Protein AF-A0ABD5YB17-F1 (afdb_monomer_lite)

Radius of gyration: 18.49 Å; chains: 1; bounding box: 53×41×37 Å

Structure (mmCIF, N/CA/C/O backbone):
data_AF-A0ABD5YB17-F1
#
_entry.id   AF-A0ABD5YB17-F1
#
loop_
_atom_site.group_PDB
_atom_site.id
_atom_site.type_symbol
_atom_site.label_atom_id
_atom_site.label_alt_id
_atom_site.label_comp_id
_atom_site.label_asym_id
_atom_site.label_entity_id
_atom_site.label_seq_id
_atom_site.pdbx_PDB_ins_code
_atom_site.Cartn_x
_atom_site.Cartn_y
_atom_site.Cartn_z
_atom_site.occupancy
_atom_site.B_iso_or_equiv
_atom_site.auth_seq_id
_atom_site.auth_comp_id
_atom_site.auth_asym_id
_atom_site.auth_atom_id
_atom_site.pdbx_PDB_model_num
ATOM 1 N N . MET A 1 1 ? 34.053 15.211 1.939 1.00 46.56 1 MET A N 1
ATOM 2 C CA . MET A 1 1 ? 32.782 15.012 1.221 1.00 46.56 1 MET A CA 1
ATOM 3 C C . MET A 1 1 ? 33.093 15.089 -0.254 1.00 46.56 1 MET A C 1
ATOM 5 O O . MET A 1 1 ? 33.437 16.157 -0.736 1.00 46.56 1 MET A O 1
ATOM 9 N N . GLY A 1 2 ? 33.111 13.939 -0.910 1.00 39.00 2 GLY A N 1
ATOM 10 C CA . GLY A 1 2 ? 33.221 13.814 -2.353 1.00 39.00 2 GLY A CA 1
ATOM 11 C C . GLY A 1 2 ? 32.333 12.639 -2.699 1.00 39.00 2 GLY A C 1
ATOM 12 O O . GLY A 1 2 ? 32.684 11.509 -2.370 1.00 39.00 2 GLY A O 1
ATOM 13 N N . GLU A 1 3 ? 31.140 12.939 -3.200 1.00 46.06 3 GLU A N 1
ATOM 14 C CA . GLU A 1 3 ? 30.262 11.950 -3.807 1.00 46.06 3 GLU A CA 1
ATOM 15 C C . GLU A 1 3 ? 31.038 11.303 -4.950 1.00 46.06 3 GLU A C 1
ATOM 17 O O . GLU A 1 3 ? 31.584 11.994 -5.810 1.00 46.06 3 GLU A O 1
ATOM 22 N N . ALA A 1 4 ? 31.147 9.981 -4.911 1.00 46.59 4 ALA A N 1
ATOM 23 C CA . ALA A 1 4 ? 31.464 9.218 -6.096 1.00 46.59 4 ALA A CA 1
ATOM 24 C C . ALA A 1 4 ? 30.143 9.073 -6.863 1.00 46.59 4 ALA A C 1
ATOM 26 O O . ALA A 1 4 ? 29.262 8.362 -6.376 1.00 46.59 4 ALA A O 1
ATOM 27 N N . PRO A 1 5 ? 29.951 9.736 -8.017 1.00 58.41 5 PRO A N 1
ATOM 28 C CA . PRO A 1 5 ? 29.021 9.190 -8.986 1.00 58.41 5 PRO A CA 1
ATOM 29 C C . PRO A 1 5 ? 29.642 7.887 -9.526 1.00 58.41 5 PRO A C 1
ATOM 31 O O . PRO A 1 5 ? 30.831 7.641 -9.332 1.00 58.41 5 PRO A O 1
ATOM 34 N N . GLU A 1 6 ? 28.864 7.079 -10.238 1.00 46.50 6 GLU A N 1
ATOM 35 C CA . GLU A 1 6 ? 29.320 5.902 -11.009 1.00 46.50 6 GLU A CA 1
ATOM 36 C C . GLU A 1 6 ? 29.157 4.516 -10.358 1.00 46.50 6 GLU A C 1
ATOM 38 O O . GLU A 1 6 ? 29.934 3.593 -10.595 1.00 46.50 6 GLU A O 1
ATOM 43 N N . LEU A 1 7 ? 28.041 4.300 -9.663 1.00 52.50 7 LEU A N 1
ATOM 44 C CA . LEU A 1 7 ? 27.208 3.153 -10.035 1.00 52.50 7 LEU A CA 1
ATOM 45 C C . LEU A 1 7 ? 26.122 3.733 -10.939 1.00 52.50 7 LEU A C 1
ATOM 47 O O . LEU A 1 7 ? 25.378 4.599 -10.491 1.00 52.50 7 LEU A O 1
ATOM 51 N N . GLY A 1 8 ? 26.115 3.364 -12.224 1.00 53.66 8 GLY A N 1
ATOM 52 C CA . GLY A 1 8 ? 25.124 3.877 -13.176 1.00 53.66 8 GLY A CA 1
ATOM 53 C C . GLY A 1 8 ? 23.719 3.707 -12.609 1.00 53.66 8 GLY A C 1
ATOM 54 O O . GLY A 1 8 ? 23.417 2.660 -12.030 1.00 53.66 8 GLY A O 1
ATOM 55 N N . GLU A 1 9 ? 22.887 4.743 -12.708 1.00 62.62 9 GLU A N 1
ATOM 56 C CA . GLU A 1 9 ? 21.536 4.642 -12.179 1.00 62.62 9 GLU A CA 1
ATOM 57 C C . GLU A 1 9 ? 20.791 3.530 -12.920 1.00 62.62 9 GLU A C 1
ATOM 59 O O . GLU A 1 9 ? 20.931 3.367 -14.131 1.00 62.62 9 GLU A O 1
ATOM 64 N N . ILE A 1 10 ? 19.988 2.741 -12.198 1.00 67.44 10 ILE A N 1
ATOM 65 C CA . ILE A 1 10 ? 19.242 1.625 -12.807 1.00 67.44 10 ILE A CA 1
ATOM 66 C C . ILE A 1 10 ? 18.270 2.080 -13.900 1.00 67.44 10 ILE A C 1
ATOM 68 O O . ILE A 1 10 ? 17.765 1.252 -14.648 1.00 67.44 10 ILE A O 1
ATOM 72 N N . ASP A 1 11 ? 17.983 3.379 -13.983 1.00 66.06 11 ASP A N 1
ATOM 73 C CA . ASP A 1 11 ? 17.158 3.955 -15.029 1.00 66.06 11 ASP A CA 1
ATOM 74 C C . ASP A 1 11 ? 17.960 4.542 -16.203 1.00 66.06 11 ASP A C 1
ATOM 76 O O . ASP A 1 11 ? 17.365 4.904 -17.217 1.00 66.06 11 ASP A O 1
ATOM 80 N N . ASP A 1 12 ? 19.289 4.553 -16.148 1.00 74.19 12 ASP A N 1
ATOM 81 C CA . ASP A 1 12 ? 20.131 4.876 -17.297 1.00 74.19 12 ASP A CA 1
ATOM 82 C C . ASP A 1 12 ? 20.405 3.634 -18.168 1.00 74.19 12 ASP A C 1
ATOM 84 O O . ASP A 1 12 ? 20.609 2.521 -17.661 1.00 74.19 12 ASP A O 1
ATOM 88 N N . PRO A 1 13 ? 20.462 3.778 -19.505 1.00 70.50 13 PRO A N 1
ATOM 89 C CA . PRO A 1 13 ? 20.998 2.733 -20.368 1.00 70.50 13 PRO A CA 1
ATOM 90 C C . PRO A 1 13 ? 22.460 2.409 -20.003 1.00 70.50 13 PRO A C 1
ATOM 92 O O . PRO A 1 13 ? 23.247 3.326 -19.766 1.00 70.50 13 PRO A O 1
ATOM 95 N N . PRO A 1 14 ? 22.878 1.127 -20.003 1.00 71.88 14 PRO A N 1
ATOM 96 C CA . PRO A 1 14 ? 22.147 -0.063 -20.453 1.00 71.88 14 PRO A CA 1
ATOM 97 C C . PRO A 1 14 ? 21.390 -0.811 -19.334 1.00 71.88 14 PRO A C 1
ATOM 99 O O . PRO A 1 14 ? 20.947 -1.939 -19.555 1.00 71.88 14 PRO A O 1
ATOM 102 N N . TYR A 1 15 ? 21.307 -0.252 -18.124 1.00 73.50 15 TYR A N 1
ATOM 103 C CA . TYR A 1 15 ? 20.743 -0.938 -16.956 1.00 73.50 15 TYR A CA 1
ATOM 104 C C . TYR A 1 15 ? 19.217 -0.936 -16.958 1.00 73.50 15 TYR A C 1
ATOM 106 O O . TYR A 1 15 ? 18.618 -1.932 -16.551 1.00 73.50 15 TYR A O 1
ATOM 114 N N . PHE A 1 16 ? 18.600 0.121 -17.491 1.00 80.69 16 PHE A N 1
ATOM 115 C CA . PHE A 1 16 ? 17.144 0.252 -17.570 1.00 80.69 16 PHE A CA 1
ATOM 116 C C . PHE A 1 16 ? 16.463 -0.955 -18.223 1.00 80.69 16 PHE A C 1
ATOM 118 O O . PHE A 1 16 ? 15.555 -1.548 -17.646 1.00 80.69 16 PHE A O 1
ATOM 125 N N . ASP A 1 17 ? 16.972 -1.405 -19.372 1.00 79.19 17 ASP A N 1
ATOM 126 C CA . ASP A 1 17 ? 16.378 -2.513 -20.130 1.00 79.19 17 ASP A CA 1
ATOM 127 C C . ASP A 1 17 ? 16.478 -3.875 -19.424 1.00 79.19 17 ASP A C 1
ATOM 129 O O . ASP A 1 17 ? 15.827 -4.841 -19.834 1.00 79.19 17 ASP A O 1
ATOM 133 N N . LYS A 1 18 ? 17.286 -3.966 -18.364 1.00 81.69 18 LYS A N 1
ATOM 134 C CA . LYS A 1 18 ? 17.533 -5.186 -17.581 1.00 81.69 18 LYS A CA 1
ATOM 135 C C . LYS A 1 18 ? 17.008 -5.094 -16.151 1.00 81.69 18 LYS A C 1
ATOM 137 O O . LYS A 1 18 ? 17.225 -6.021 -15.378 1.00 81.69 18 LYS A O 1
ATOM 142 N N . SER A 1 19 ? 16.375 -3.980 -15.802 1.00 83.75 19 SER A N 1
ATOM 143 C CA . SER A 1 19 ? 15.920 -3.712 -14.446 1.00 83.75 19 SER A CA 1
ATOM 144 C C . SER A 1 19 ? 14.399 -3.777 -14.370 1.00 83.75 19 SER A C 1
ATOM 146 O O . SER A 1 19 ? 13.692 -3.424 -15.319 1.00 83.75 19 SER A O 1
ATOM 148 N N . TYR A 1 20 ? 13.933 -4.205 -13.205 1.00 85.81 20 TYR A N 1
ATOM 149 C CA . TYR A 1 20 ? 12.545 -4.180 -12.766 1.00 85.81 20 TYR A CA 1
ATOM 150 C C . TYR A 1 20 ? 12.517 -3.546 -11.375 1.00 85.81 20 TYR A C 1
ATOM 152 O O . TYR A 1 20 ? 13.487 -3.679 -10.622 1.00 85.81 20 TYR A O 1
ATOM 160 N N . VAL A 1 21 ? 11.445 -2.830 -11.044 1.00 88.81 21 VAL A N 1
ATOM 161 C CA . VAL A 1 21 ? 11.266 -2.214 -9.721 1.00 88.81 21 VAL A CA 1
ATOM 162 C C . VAL A 1 21 ? 10.019 -2.767 -9.049 1.00 88.81 21 VAL A C 1
ATOM 164 O O . VAL A 1 21 ? 9.005 -2.972 -9.711 1.00 88.81 21 VAL A O 1
ATOM 167 N N . PHE A 1 22 ? 10.104 -2.964 -7.734 1.00 89.81 22 PHE A N 1
ATOM 168 C CA . PHE A 1 22 ? 9.027 -3.509 -6.905 1.00 89.81 22 PHE A CA 1
ATOM 169 C C . PHE A 1 22 ? 8.749 -2.570 -5.729 1.00 89.81 22 PHE A C 1
ATOM 171 O O . PHE A 1 22 ? 9.188 -2.832 -4.604 1.00 89.81 22 PHE A O 1
ATOM 178 N N . PRO A 1 23 ? 8.147 -1.401 -5.985 1.00 89.12 23 PRO A N 1
ATOM 179 C CA . PRO A 1 23 ? 7.860 -0.450 -4.924 1.00 89.12 23 PRO A CA 1
ATOM 180 C C . PRO A 1 23 ? 6.722 -0.964 -4.029 1.00 89.12 23 PRO A C 1
ATOM 182 O O . PRO A 1 23 ? 5.651 -1.309 -4.520 1.00 89.12 23 PRO A O 1
ATOM 185 N N . ARG A 1 24 ? 6.956 -1.013 -2.715 1.00 89.25 24 ARG A N 1
ATOM 186 C CA . ARG A 1 24 ? 5.922 -1.348 -1.728 1.00 89.25 24 ARG A CA 1
ATOM 187 C C . ARG A 1 24 ? 4.919 -0.199 -1.644 1.00 89.25 24 ARG A C 1
ATOM 189 O O . ARG A 1 24 ? 5.352 0.944 -1.634 1.00 89.25 24 ARG A O 1
ATOM 196 N N . ASP A 1 25 ? 3.623 -0.470 -1.550 1.00 85.88 25 ASP A N 1
ATOM 197 C CA . ASP A 1 25 ? 2.581 0.553 -1.328 1.00 85.88 25 ASP A CA 1
ATOM 198 C C . ASP A 1 25 ? 2.537 1.673 -2.396 1.00 85.88 25 ASP A C 1
ATOM 200 O O . ASP A 1 25 ? 2.135 2.800 -2.114 1.00 85.88 25 ASP A O 1
ATOM 204 N N . TYR A 1 26 ? 2.992 1.408 -3.627 1.00 84.06 26 TYR A N 1
ATOM 205 C CA . TYR A 1 26 ? 2.951 2.397 -4.707 1.00 84.06 26 TYR A CA 1
ATOM 206 C C . TYR A 1 26 ? 1.698 2.250 -5.573 1.00 84.06 26 TYR A C 1
ATOM 208 O O . TYR A 1 26 ? 1.577 1.304 -6.347 1.00 84.06 26 TYR A O 1
ATOM 216 N N . ALA A 1 27 ? 0.820 3.248 -5.499 1.00 72.62 27 ALA A N 1
ATOM 217 C CA . ALA A 1 27 ? -0.309 3.429 -6.403 1.00 72.62 27 ALA A CA 1
ATOM 218 C C . ALA A 1 27 ? 0.169 4.021 -7.725 1.00 72.62 27 ALA A C 1
ATOM 220 O O . ALA A 1 27 ? 0.938 4.990 -7.762 1.00 72.62 27 ALA A O 1
ATOM 221 N N . TRP A 1 28 ? -0.336 3.459 -8.814 1.00 67.25 28 TRP A N 1
ATOM 222 C CA . TRP A 1 28 ? -0.060 3.904 -10.168 1.00 67.25 28 TRP A CA 1
ATOM 223 C C . TRP A 1 28 ? -0.455 5.377 -10.324 1.00 67.25 28 TRP A C 1
ATOM 225 O O . TRP A 1 28 ? -1.597 5.764 -10.099 1.00 67.25 28 TRP A O 1
ATOM 235 N N . VAL A 1 29 ? 0.490 6.232 -10.731 1.00 56.31 29 VAL A N 1
ATOM 236 C CA . VAL A 1 29 ? 0.260 7.693 -10.823 1.00 56.31 29 VAL A CA 1
ATOM 237 C C . VAL A 1 29 ? -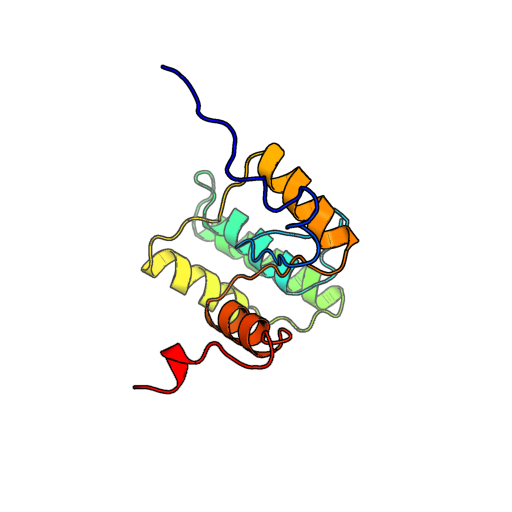0.761 8.044 -11.916 1.00 56.31 29 VAL A C 1
ATOM 239 O O . VAL A 1 29 ? -1.245 9.173 -11.982 1.00 56.31 29 VAL A O 1
ATOM 242 N N . THR A 1 30 ? -1.064 7.100 -12.807 1.00 50.50 30 THR A N 1
ATOM 243 C CA . THR A 1 30 ? -2.037 7.268 -13.889 1.00 50.50 30 THR A CA 1
ATOM 244 C C . THR A 1 30 ? -3.465 6.877 -13.515 1.00 50.50 30 THR A C 1
ATOM 246 O O . THR A 1 30 ? -4.374 7.173 -14.291 1.00 50.50 30 THR 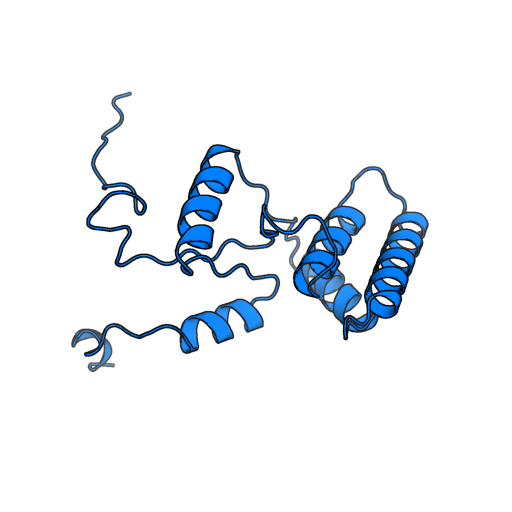A O 1
ATOM 249 N N . ASP A 1 31 ? -3.673 6.284 -12.342 1.00 50.91 31 ASP A N 1
ATOM 250 C CA . ASP A 1 31 ? -4.955 5.726 -11.938 1.00 50.91 31 ASP A CA 1
ATOM 251 C C . ASP A 1 31 ? -5.592 6.610 -10.856 1.00 50.91 31 ASP A C 1
ATOM 253 O O . ASP A 1 31 ? -5.307 6.527 -9.664 1.00 50.91 31 ASP A O 1
ATOM 257 N N . GLU A 1 32 ? -6.396 7.577 -11.298 1.00 50.97 32 GLU A N 1
ATOM 258 C CA . GLU A 1 32 ? -7.074 8.533 -10.409 1.00 50.97 32 GLU A CA 1
ATOM 259 C C . GLU A 1 32 ? -8.332 7.932 -9.747 1.00 50.97 32 GLU A C 1
ATOM 261 O O . GLU A 1 32 ? -9.019 8.617 -8.986 1.00 50.97 32 GLU A O 1
ATOM 266 N N . ASN A 1 33 ? -8.646 6.664 -10.023 1.00 52.94 33 ASN A N 1
ATOM 267 C CA . ASN A 1 33 ? -9.814 5.968 -9.505 1.00 52.94 33 ASN A CA 1
ATOM 268 C C . ASN A 1 33 ? -9.399 4.736 -8.694 1.0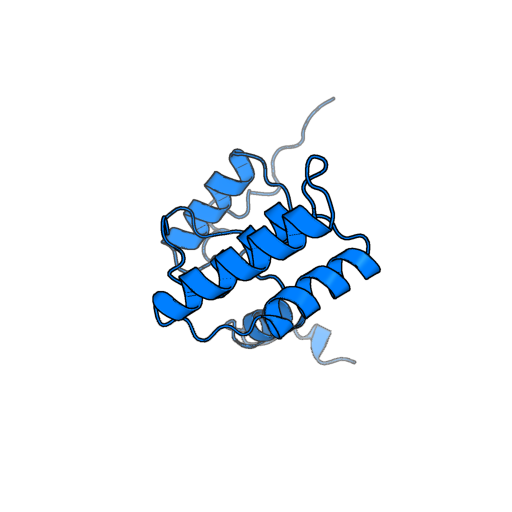0 52.94 33 ASN A C 1
ATOM 270 O O . ASN A 1 33 ? -8.337 4.146 -8.876 1.00 52.94 33 ASN A O 1
ATOM 274 N N . LEU A 1 34 ? -10.307 4.291 -7.828 1.00 61.78 34 LEU A N 1
ATOM 275 C CA . LEU A 1 34 ? -10.271 2.957 -7.234 1.00 61.78 34 LEU A CA 1
ATOM 276 C C . LEU A 1 34 ? -10.594 1.913 -8.322 1.00 61.78 34 LEU A C 1
ATOM 278 O O . LEU A 1 34 ? -11.618 1.246 -8.245 1.00 61.78 34 LEU A O 1
ATOM 282 N N . ASP A 1 35 ? -9.775 1.821 -9.371 1.00 69.56 35 ASP A N 1
ATOM 283 C CA . ASP A 1 35 ? -9.951 0.866 -10.476 1.00 69.56 35 ASP A CA 1
ATOM 284 C C . ASP A 1 35 ? -9.237 -0.475 -10.191 1.00 69.56 35 ASP A C 1
ATOM 286 O O . ASP A 1 35 ? -9.303 -1.405 -10.996 1.00 69.56 35 ASP A O 1
ATOM 290 N N . SER A 1 36 ? -8.579 -0.620 -9.029 1.00 79.50 36 SER A N 1
ATOM 291 C CA . SER A 1 36 ? -7.957 -1.876 -8.594 1.00 79.50 36 SER A CA 1
ATOM 292 C C . SER A 1 36 ? -8.040 -2.096 -7.080 1.00 79.50 36 SER A C 1
ATOM 294 O O . SER A 1 36 ? -8.043 -1.145 -6.294 1.00 79.50 36 SER A O 1
ATOM 296 N N . THR A 1 37 ? -8.044 -3.367 -6.668 1.00 84.06 37 THR A N 1
ATOM 297 C CA . THR A 1 37 ? -7.947 -3.806 -5.264 1.00 84.06 37 THR A CA 1
ATOM 298 C C . THR A 1 37 ? -6.735 -3.185 -4.561 1.00 84.06 37 THR A C 1
ATOM 300 O O . THR A 1 37 ? -6.840 -2.718 -3.431 1.00 84.06 37 THR A O 1
ATOM 303 N N . GLN A 1 38 ? -5.603 -3.064 -5.261 1.00 80.00 38 GLN A N 1
ATOM 304 C CA . GLN A 1 38 ? -4.373 -2.486 -4.716 1.00 80.00 38 GLN A CA 1
ATOM 305 C C . GLN A 1 38 ? -4.536 -1.014 -4.299 1.00 80.00 38 GLN A C 1
ATOM 307 O O . GLN A 1 38 ? -4.035 -0.615 -3.247 1.00 80.00 38 GLN A O 1
ATOM 312 N N . HIS A 1 39 ? -5.279 -0.210 -5.070 1.00 82.25 39 HIS A N 1
ATOM 313 C CA . HIS A 1 39 ? -5.570 1.181 -4.696 1.00 82.25 39 HIS A CA 1
ATOM 314 C C . HIS A 1 39 ? -6.421 1.273 -3.430 1.00 82.25 39 HIS A C 1
ATOM 316 O O . HIS A 1 39 ? -6.228 2.175 -2.615 1.00 82.25 39 HIS A O 1
ATOM 322 N N . VAL A 1 40 ? -7.346 0.329 -3.250 1.00 88.38 40 VAL A N 1
ATOM 323 C CA . VAL A 1 40 ? -8.183 0.262 -2.051 1.00 88.38 40 VAL A CA 1
ATOM 324 C C . VAL A 1 40 ? -7.335 -0.077 -0.830 1.00 88.38 40 VAL A C 1
ATOM 326 O O . VAL A 1 40 ? -7.409 0.640 0.165 1.00 88.38 40 VAL A O 1
ATOM 329 N N . ILE A 1 41 ? -6.486 -1.104 -0.915 1.00 88.88 41 ILE A N 1
ATOM 330 C CA . ILE A 1 41 ? -5.627 -1.511 0.204 1.00 88.88 41 ILE A CA 1
ATOM 331 C C . ILE A 1 41 ? -4.672 -0.375 0.591 1.00 88.88 41 ILE A C 1
ATOM 333 O O . ILE A 1 41 ? -4.545 -0.053 1.770 1.00 88.88 41 ILE A O 1
ATOM 337 N N . GLN A 1 42 ? -4.047 0.297 -0.379 1.00 85.44 42 GLN A N 1
ATOM 338 C CA . GLN A 1 42 ? -3.166 1.424 -0.075 1.00 85.44 42 GLN A CA 1
ATOM 339 C C . GLN A 1 42 ? -3.906 2.569 0.624 1.00 85.44 42 GLN A C 1
ATOM 341 O O . GLN A 1 42 ? -3.435 3.067 1.645 1.00 85.44 42 GLN A O 1
ATOM 346 N N . ALA A 1 43 ? -5.066 2.980 0.109 1.00 88.31 43 ALA A N 1
ATOM 347 C CA . ALA A 1 43 ? -5.844 4.039 0.741 1.00 88.31 43 ALA A CA 1
ATOM 348 C C . ALA A 1 43 ? -6.310 3.634 2.152 1.00 88.31 43 ALA A C 1
ATOM 350 O O . ALA A 1 43 ? -6.361 4.479 3.046 1.00 88.31 43 ALA A O 1
ATOM 351 N N . ALA A 1 44 ? -6.613 2.352 2.376 1.00 92.19 44 ALA A N 1
ATOM 352 C CA . ALA A 1 44 ? -6.952 1.826 3.694 1.00 92.19 44 ALA A CA 1
ATOM 353 C C . ALA A 1 44 ? -5.761 1.898 4.664 1.00 92.19 44 ALA A C 1
ATOM 355 O O . ALA A 1 44 ? -5.931 2.344 5.797 1.00 92.19 44 ALA A O 1
ATOM 356 N N . LEU A 1 45 ? -4.552 1.561 4.204 1.00 91.25 45 LEU A N 1
ATOM 357 C CA . LEU A 1 45 ? -3.315 1.720 4.972 1.00 91.25 45 LEU A CA 1
ATOM 358 C C . LEU A 1 45 ? -3.035 3.193 5.309 1.00 91.25 45 LEU A C 1
ATOM 360 O O . LEU A 1 45 ? -2.715 3.512 6.450 1.00 91.25 45 LEU A O 1
ATOM 364 N N . GLU A 1 46 ? -3.217 4.117 4.362 1.00 89.56 46 GLU A N 1
ATOM 365 C CA . GLU A 1 46 ? -3.073 5.555 4.636 1.00 89.56 46 GLU A CA 1
ATOM 366 C C . GLU A 1 46 ? -4.080 6.051 5.686 1.00 89.56 46 GLU A C 1
ATOM 368 O O . GLU A 1 46 ? -3.739 6.890 6.517 1.00 89.56 46 GLU A O 1
ATOM 373 N N . ILE A 1 47 ? -5.311 5.528 5.679 1.00 92.62 47 ILE A N 1
ATOM 374 C CA . ILE A 1 47 ? -6.328 5.842 6.691 1.00 92.62 47 ILE A CA 1
ATOM 375 C C . ILE A 1 47 ? -5.942 5.252 8.053 1.00 92.62 47 ILE A C 1
ATOM 377 O O . ILE A 1 47 ? -6.017 5.956 9.057 1.00 92.62 47 ILE A O 1
ATOM 381 N N . ALA A 1 48 ? -5.554 3.977 8.101 1.00 93.12 48 ALA A N 1
ATOM 382 C CA . ALA A 1 48 ? -5.300 3.258 9.347 1.00 93.12 48 ALA A CA 1
ATOM 383 C C . ALA A 1 48 ? -4.084 3.787 10.115 1.00 93.12 48 ALA A C 1
ATOM 385 O O . ALA A 1 48 ? -4.093 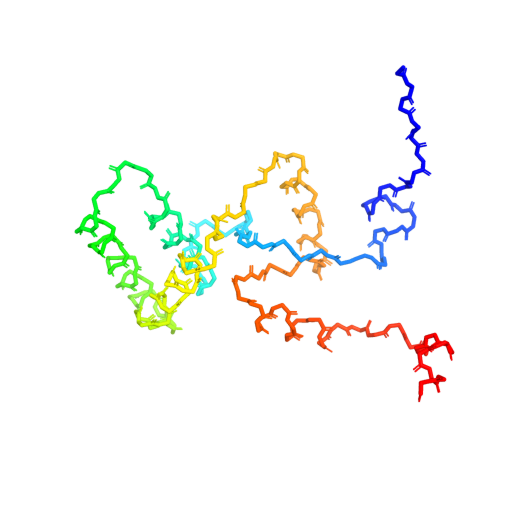3.801 11.344 1.00 93.12 48 ALA A O 1
ATOM 386 N N . PHE A 1 49 ? -3.069 4.266 9.395 1.00 91.38 49 PHE A N 1
ATOM 387 C CA . PHE A 1 49 ? -1.838 4.803 9.975 1.00 91.38 49 PHE A CA 1
ATOM 388 C C . PHE A 1 49 ? -1.842 6.337 10.098 1.00 91.38 49 PHE A C 1
ATOM 390 O O . PHE A 1 49 ? -0.819 6.933 10.430 1.00 91.38 49 PHE A O 1
ATOM 397 N N . ALA A 1 50 ? -2.977 7.000 9.855 1.00 91.44 50 ALA A N 1
ATOM 398 C CA . ALA A 1 50 ? -3.097 8.439 10.058 1.00 91.44 50 ALA A CA 1
ATOM 399 C C . ALA A 1 50 ? -3.137 8.792 11.557 1.00 91.44 50 ALA A C 1
ATOM 401 O O . ALA A 1 50 ? -4.066 8.421 12.274 1.00 91.44 50 ALA A O 1
ATOM 402 N N . ASP A 1 51 ? -2.169 9.589 12.021 1.00 90.06 51 ASP A N 1
ATOM 403 C CA . ASP A 1 51 ? -2.064 10.023 13.425 1.00 90.06 51 ASP A CA 1
ATOM 404 C C . ASP A 1 51 ? -3.257 10.868 13.926 1.00 90.06 51 ASP A C 1
ATOM 406 O O . ASP A 1 51 ? -3.416 11.070 15.133 1.00 90.06 51 ASP A O 1
ATOM 410 N N . ASP A 1 52 ? -4.069 11.431 13.024 1.00 93.94 52 ASP A N 1
ATOM 411 C CA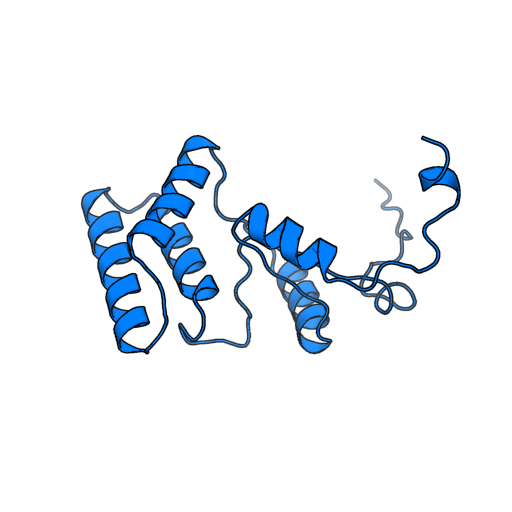 . ASP A 1 52 ? -5.165 12.346 13.362 1.00 93.94 52 ASP A CA 1
ATOM 412 C C . ASP A 1 52 ? -6.540 11.681 13.514 1.00 93.94 52 ASP A C 1
ATOM 414 O O . ASP A 1 52 ? -7.504 12.372 13.853 1.00 93.94 52 ASP A O 1
ATOM 418 N N . LEU A 1 53 ? -6.635 10.363 13.315 1.00 94.06 53 LEU A N 1
ATOM 419 C CA . LEU A 1 53 ? -7.895 9.626 13.363 1.00 94.06 53 LEU A CA 1
ATOM 420 C C . LEU A 1 53 ? -8.009 8.752 14.615 1.00 94.06 53 LEU A C 1
ATOM 422 O O . LEU A 1 53 ? -7.067 8.087 15.041 1.00 94.06 53 LEU A O 1
ATOM 426 N N . SER A 1 54 ? -9.201 8.725 15.210 1.00 95.25 54 SER A N 1
ATOM 427 C CA . SER A 1 54 ? -9.538 7.722 16.225 1.00 95.25 54 SER A CA 1
ATOM 428 C C . SER A 1 54 ? -9.814 6.351 15.598 1.00 95.25 54 SER A C 1
ATOM 430 O O . SER A 1 54 ? -10.143 6.256 14.418 1.00 95.25 54 SER A O 1
ATOM 432 N N . ALA A 1 55 ? -9.745 5.282 16.398 1.00 93.12 55 ALA A N 1
ATOM 433 C CA . ALA A 1 55 ? -10.028 3.923 15.927 1.00 93.12 55 ALA A CA 1
ATOM 434 C C . ALA A 1 55 ? -11.429 3.792 15.292 1.00 93.12 55 ALA A C 1
ATOM 436 O O . ALA A 1 55 ? -11.563 3.189 14.232 1.00 93.12 55 ALA A O 1
ATOM 437 N N . ASP A 1 56 ? -12.454 4.416 15.886 1.00 95.94 56 ASP A N 1
ATOM 438 C CA . ASP A 1 56 ? -13.810 4.442 15.321 1.00 95.94 56 ASP A CA 1
ATOM 439 C C . ASP A 1 56 ? -13.867 5.196 13.973 1.00 95.94 56 ASP A C 1
ATOM 441 O O . ASP A 1 56 ? -14.618 4.822 13.071 1.00 95.94 56 ASP A O 1
ATOM 445 N N . GLU A 1 57 ? -13.074 6.262 13.812 1.00 97.06 57 GLU A N 1
ATOM 446 C CA . GLU A 1 57 ? -12.986 7.009 12.550 1.00 97.06 57 GLU A CA 1
ATOM 447 C C . GLU A 1 57 ? -12.246 6.228 11.466 1.00 97.06 57 GLU A C 1
ATOM 449 O O . GLU A 1 57 ? -12.684 6.251 10.314 1.00 97.06 57 GLU A O 1
ATOM 454 N N . VAL A 1 58 ? -11.157 5.539 11.823 1.00 96.19 58 VAL A N 1
ATOM 455 C CA . VAL A 1 58 ? -10.436 4.625 10.928 1.00 96.19 58 VAL A CA 1
ATOM 456 C C . VAL A 1 58 ? -11.392 3.551 10.431 1.00 96.19 58 VAL A C 1
ATOM 458 O O . VAL A 1 58 ? -11.560 3.419 9.220 1.00 96.19 58 VAL A O 1
ATOM 461 N N . GLN A 1 59 ? -12.081 2.865 11.349 1.00 96.38 59 GLN A N 1
ATOM 462 C CA . GLN A 1 59 ? -13.014 1.797 11.007 1.00 96.38 59 GLN A CA 1
ATOM 463 C C . GLN A 1 59 ? -14.077 2.289 10.019 1.00 96.38 59 GLN A C 1
ATOM 465 O O . GLN A 1 59 ? -14.175 1.785 8.902 1.00 96.38 59 GLN A O 1
ATOM 470 N N . SER A 1 60 ? -14.769 3.375 10.373 1.00 96.69 60 SER A N 1
ATOM 471 C CA . SER A 1 60 ? -15.830 3.939 9.539 1.00 96.69 60 SER A CA 1
ATOM 472 C C . SER A 1 60 ? -15.347 4.353 8.142 1.00 96.69 60 SER A C 1
ATOM 474 O O . SER A 1 60 ? -16.085 4.228 7.158 1.00 96.69 60 SER A O 1
ATOM 476 N N . LYS A 1 61 ? -14.120 4.877 8.033 1.00 96.19 61 LYS A N 1
ATOM 477 C CA . LYS A 1 61 ? -13.533 5.308 6.758 1.00 96.19 61 LYS A CA 1
ATOM 478 C C . LYS A 1 61 ? -13.096 4.131 5.890 1.00 96.19 61 LYS A C 1
ATOM 480 O O . LYS A 1 61 ? -13.291 4.222 4.677 1.00 96.19 61 LYS A O 1
ATOM 485 N N . VAL A 1 62 ? -12.530 3.080 6.486 1.00 95.31 62 VAL A N 1
ATOM 486 C CA . VAL A 1 62 ? -12.136 1.846 5.789 1.00 95.31 62 VAL A CA 1
ATOM 487 C C . VAL A 1 62 ? -13.377 1.111 5.280 1.00 95.31 62 VAL A C 1
ATOM 489 O O . VAL A 1 62 ? -13.450 0.841 4.086 1.00 95.31 62 VAL A O 1
ATOM 492 N N . GLU A 1 63 ? -14.406 0.924 6.113 1.00 95.56 63 GLU A N 1
ATOM 493 C CA . GLU A 1 63 ? -15.700 0.349 5.697 1.00 95.56 63 GLU A CA 1
ATOM 494 C C . GLU A 1 63 ? -16.286 1.124 4.505 1.00 95.56 63 GLU A C 1
ATOM 496 O O . GLU A 1 63 ? -16.565 0.572 3.442 1.00 95.56 63 GLU A O 1
ATOM 501 N N . SER A 1 64 ? -16.350 2.456 4.627 1.00 94.19 64 SER A N 1
ATOM 502 C CA . SER A 1 64 ? -16.854 3.322 3.553 1.00 94.19 64 SER A CA 1
ATOM 503 C C . SER A 1 64 ? -16.010 3.255 2.277 1.00 94.19 64 SER A C 1
ATOM 505 O O . SER A 1 64 ? -16.483 3.633 1.204 1.00 94.19 64 SER A O 1
ATOM 507 N N . LEU A 1 65 ? -14.719 2.935 2.379 1.00 93.50 65 LEU A N 1
ATOM 508 C CA . LEU A 1 65 ? -13.819 2.788 1.238 1.00 93.50 65 LEU A CA 1
ATOM 509 C C . LEU A 1 65 ? -14.081 1.463 0.512 1.00 93.50 65 LEU A C 1
ATOM 511 O O . LEU A 1 65 ? -14.201 1.479 -0.714 1.00 93.50 65 LEU A O 1
ATOM 515 N N . VAL A 1 66 ? -14.231 0.368 1.260 1.00 93.44 66 VAL A N 1
ATOM 516 C CA . VAL A 1 66 ? -14.568 -0.961 0.730 1.00 93.44 66 VAL A CA 1
ATOM 517 C C . VAL A 1 66 ? -15.938 -0.946 0.057 1.00 93.44 66 VAL A C 1
ATOM 519 O O . VAL A 1 66 ? -16.046 -1.378 -1.089 1.00 93.44 66 VAL A O 1
ATOM 522 N N . ASP A 1 67 ? -16.951 -0.345 0.689 1.00 93.81 67 ASP A N 1
ATOM 523 C CA . ASP A 1 67 ? -18.293 -0.203 0.105 1.00 93.81 67 ASP A CA 1
ATOM 524 C C . ASP A 1 67 ? -18.236 0.451 -1.286 1.00 93.81 67 ASP A C 1
ATOM 526 O O . ASP A 1 67 ? -18.770 -0.072 -2.265 1.00 93.81 67 ASP A O 1
ATOM 530 N N . ARG A 1 68 ? -17.512 1.573 -1.408 1.00 91.06 68 ARG A N 1
ATOM 531 C CA . ARG A 1 68 ? -17.358 2.299 -2.683 1.00 91.06 68 ARG A CA 1
ATOM 532 C C . ARG A 1 68 ? -16.629 1.478 -3.750 1.00 91.06 68 ARG A C 1
ATOM 534 O O . ARG A 1 68 ? -16.942 1.599 -4.938 1.00 91.06 68 ARG A O 1
ATOM 541 N N . ALA A 1 69 ? -15.648 0.673 -3.348 1.00 90.25 69 ALA A N 1
ATOM 542 C CA . ALA A 1 69 ? -14.924 -0.218 -4.248 1.00 90.25 69 ALA A CA 1
ATOM 543 C C . ALA A 1 69 ? -15.837 -1.337 -4.777 1.00 90.25 69 ALA A C 1
ATOM 545 O O . ALA A 1 69 ? -15.903 -1.567 -5.987 1.00 90.25 69 ALA A O 1
ATOM 546 N N . GLN A 1 70 ? -16.618 -1.961 -3.894 1.00 91.69 70 GLN A N 1
ATOM 547 C CA . GLN A 1 70 ? -17.590 -2.994 -4.256 1.00 91.69 70 GLN A CA 1
ATOM 548 C C . GLN A 1 70 ? -18.713 -2.444 -5.149 1.00 91.69 70 GLN A C 1
ATOM 550 O O . GLN A 1 70 ? -19.094 -3.081 -6.133 1.00 91.69 70 GLN A O 1
ATOM 555 N N . GLU A 1 71 ? -19.202 -1.225 -4.887 1.00 91.06 71 GLU A N 1
ATOM 556 C CA . GLU A 1 71 ? -20.145 -0.522 -5.774 1.00 91.06 71 GLU A CA 1
ATOM 557 C C . GLU A 1 71 ? -19.567 -0.296 -7.183 1.00 91.06 71 GLU A C 1
ATOM 559 O O . GLU A 1 71 ? -20.306 -0.294 -8.173 1.00 91.06 71 GLU A O 1
ATOM 564 N N . SER A 1 72 ? -18.242 -0.168 -7.285 1.00 85.75 72 SER A N 1
ATOM 565 C CA . SER A 1 72 ? -17.501 -0.037 -8.546 1.00 85.75 72 SER A CA 1
ATOM 566 C C . SER A 1 72 ? -17.170 -1.390 -9.197 1.00 85.75 72 SER A C 1
ATOM 568 O O . SER A 1 72 ? -16.464 -1.434 -10.199 1.00 85.75 72 SER A O 1
ATOM 570 N N . SER A 1 73 ? -17.749 -2.491 -8.695 1.00 85.69 73 SER A N 1
ATOM 571 C CA . SER A 1 73 ? -17.537 -3.872 -9.163 1.00 85.69 73 SER A CA 1
ATOM 572 C C . SER A 1 73 ? -16.127 -4.430 -8.933 1.00 85.69 73 SER A C 1
ATOM 574 O O . SER A 1 73 ? -15.745 -5.385 -9.612 1.00 85.69 73 SER A O 1
ATOM 576 N N . LEU A 1 74 ? -15.363 -3.870 -7.989 1.00 87.81 74 LEU A N 1
ATOM 577 C CA . LEU A 1 74 ? -14.137 -4.511 -7.519 1.00 87.81 74 LEU A CA 1
ATOM 578 C C . LEU A 1 74 ? -14.476 -5.701 -6.618 1.00 87.81 74 LEU A C 1
ATOM 580 O O . LEU A 1 74 ? -15.300 -5.592 -5.710 1.00 87.81 74 LEU A O 1
ATOM 584 N N . ASP A 1 75 ? -13.817 -6.828 -6.876 1.00 89.44 75 ASP A N 1
ATOM 585 C CA . ASP A 1 75 ? -13.869 -8.021 -6.030 1.00 89.44 75 ASP A CA 1
ATOM 586 C C . ASP A 1 75 ? -12.861 -7.820 -4.891 1.00 89.44 75 ASP A C 1
ATOM 588 O O . ASP A 1 75 ? -11.687 -8.161 -5.014 1.00 89.44 75 ASP A O 1
ATOM 592 N N . ILE A 1 76 ? -13.302 -7.131 -3.837 1.00 89.38 76 ILE A N 1
ATOM 593 C CA . ILE A 1 76 ? -12.518 -6.905 -2.623 1.00 89.38 76 ILE A CA 1
ATOM 594 C C . ILE A 1 76 ? -13.382 -7.166 -1.394 1.00 89.38 76 ILE A C 1
ATOM 596 O O . ILE A 1 76 ? -14.537 -6.732 -1.324 1.00 89.38 76 ILE A O 1
ATOM 600 N N . ASP A 1 77 ? -12.816 -7.885 -0.434 1.00 91.62 77 ASP A N 1
ATOM 601 C CA . ASP A 1 77 ? -13.461 -8.212 0.830 1.00 91.62 77 ASP A CA 1
ATOM 602 C C . ASP A 1 77 ? -12.955 -7.293 1.950 1.00 91.62 77 ASP A C 1
ATOM 604 O O . ASP A 1 77 ? -11.787 -6.908 1.982 1.00 91.62 77 ASP A O 1
ATOM 608 N N . GLU A 1 78 ? -13.838 -6.922 2.877 1.00 93.69 78 GLU A N 1
ATOM 609 C CA . GLU A 1 78 ? -13.457 -6.071 4.007 1.00 93.69 78 GLU A CA 1
ATOM 610 C C . GLU A 1 78 ? -12.447 -6.770 4.929 1.00 93.69 78 GLU A C 1
ATOM 612 O O . GLU A 1 78 ? -11.507 -6.133 5.401 1.00 93.69 78 GLU A O 1
ATOM 617 N N . GLN A 1 79 ? -12.603 -8.081 5.150 1.00 94.00 79 GLN A N 1
ATOM 618 C CA . GLN A 1 79 ? -11.675 -8.870 5.956 1.00 94.00 79 GLN A CA 1
ATOM 619 C C . GLN A 1 79 ? -10.292 -8.898 5.313 1.00 94.00 79 GLN A C 1
ATOM 621 O O . GLN A 1 79 ? -9.310 -8.747 6.024 1.00 94.00 79 GLN A O 1
ATOM 626 N N . GLU A 1 80 ? -10.210 -9.019 3.986 1.00 91.62 80 GLU A N 1
ATOM 627 C CA . GLU A 1 80 ? -8.929 -8.984 3.269 1.00 91.62 80 GLU A CA 1
ATOM 628 C C . GLU A 1 80 ? -8.192 -7.655 3.498 1.00 91.62 80 GLU A C 1
ATOM 630 O O . GLU A 1 80 ? -6.981 -7.639 3.709 1.00 91.62 80 GLU A O 1
ATOM 635 N N . VAL A 1 81 ? -8.918 -6.533 3.525 1.00 93.75 81 VAL A N 1
ATOM 636 C CA . VAL A 1 81 ? -8.329 -5.220 3.828 1.00 93.75 81 VAL A CA 1
ATOM 637 C C . VAL A 1 81 ? -7.847 -5.140 5.278 1.00 93.75 81 VAL A C 1
ATOM 639 O O . VAL A 1 81 ? -6.747 -4.644 5.526 1.00 93.75 81 VAL A O 1
ATOM 642 N N . TRP A 1 82 ? -8.647 -5.621 6.232 1.00 95.56 82 TRP A N 1
ATOM 643 C CA . TRP A 1 82 ? -8.269 -5.617 7.647 1.00 95.56 82 TRP A CA 1
ATOM 644 C C . TRP A 1 82 ? -7.115 -6.559 7.962 1.00 95.56 82 TRP A C 1
ATOM 646 O O . TRP A 1 82 ? -6.244 -6.165 8.725 1.00 95.56 82 TRP A O 1
ATOM 656 N N . ASP A 1 83 ? -7.057 -7.733 7.334 1.00 93.50 83 ASP A N 1
ATOM 657 C CA . ASP A 1 83 ? -5.950 -8.679 7.492 1.00 93.50 83 ASP A CA 1
ATOM 658 C C . ASP A 1 83 ? -4.619 -8.001 7.128 1.00 93.50 83 ASP A C 1
ATOM 660 O O . ASP A 1 83 ? -3.656 -8.070 7.887 1.00 93.50 83 ASP A O 1
ATOM 664 N N . VAL A 1 84 ? -4.585 -7.239 6.027 1.00 91.44 84 VAL A N 1
ATOM 665 C CA . VAL A 1 84 ? -3.389 -6.476 5.633 1.00 91.44 84 VAL A CA 1
ATOM 666 C C . VAL A 1 84 ? -3.053 -5.363 6.633 1.00 91.44 84 VAL A C 1
ATOM 668 O O . VAL A 1 84 ? -1.879 -5.134 6.924 1.00 91.44 84 VAL A O 1
ATOM 671 N N . ILE A 1 85 ? -4.052 -4.639 7.145 1.00 93.75 85 ILE A N 1
ATOM 672 C CA . ILE A 1 85 ? -3.830 -3.577 8.142 1.00 93.75 85 ILE A CA 1
ATOM 673 C C . ILE A 1 85 ? -3.273 -4.166 9.442 1.00 93.75 85 ILE A C 1
ATOM 675 O O . ILE A 1 85 ? -2.314 -3.619 9.991 1.00 93.75 85 ILE A O 1
ATOM 679 N N . ASP A 1 86 ? -3.865 -5.259 9.919 1.00 93.62 86 ASP A N 1
ATOM 680 C CA . ASP A 1 86 ? -3.489 -5.926 11.161 1.00 93.62 86 ASP A CA 1
ATOM 681 C C . ASP A 1 86 ? -2.082 -6.524 11.056 1.00 93.62 86 ASP A C 1
ATOM 683 O O . ASP A 1 86 ? -1.261 -6.269 11.939 1.00 93.62 86 ASP A O 1
ATOM 687 N N . ASP A 1 87 ? -1.757 -7.203 9.949 1.00 91.38 87 ASP A N 1
ATOM 688 C CA . ASP A 1 87 ? -0.403 -7.710 9.685 1.00 91.38 87 ASP A CA 1
ATOM 689 C C . ASP A 1 87 ? 0.629 -6.569 9.765 1.00 91.38 87 ASP A C 1
ATOM 691 O O . ASP A 1 87 ? 1.613 -6.646 10.507 1.00 91.38 87 ASP A O 1
ATOM 695 N N . ARG A 1 88 ? 0.363 -5.433 9.101 1.00 89.12 88 ARG A N 1
ATOM 696 C CA . ARG A 1 88 ? 1.255 -4.259 9.145 1.00 89.12 88 ARG A CA 1
ATOM 697 C C . ARG A 1 88 ? 1.392 -3.670 10.544 1.00 89.12 88 ARG A C 1
ATOM 699 O O . ARG A 1 88 ? 2.485 -3.240 10.928 1.00 89.12 88 ARG A O 1
ATOM 706 N N . ALA A 1 89 ? 0.297 -3.608 11.295 1.00 89.38 89 ALA A N 1
ATOM 707 C CA . ALA A 1 89 ? 0.300 -3.085 12.654 1.00 89.38 89 ALA A CA 1
ATOM 708 C C . ALA A 1 89 ? 1.112 -3.987 13.598 1.00 89.38 89 ALA A C 1
ATOM 710 O O . ALA A 1 89 ? 1.894 -3.476 14.406 1.00 89.38 89 ALA A O 1
ATOM 711 N N . ASP A 1 90 ? 0.979 -5.307 13.458 1.00 90.62 90 ASP A N 1
ATOM 712 C CA . ASP A 1 90 ? 1.713 -6.305 14.238 1.00 90.62 90 ASP A CA 1
ATOM 713 C C . ASP A 1 90 ? 3.218 -6.299 13.921 1.00 90.62 90 ASP A C 1
ATOM 715 O O . ASP A 1 90 ? 4.053 -6.427 14.825 1.00 90.62 90 ASP A O 1
ATOM 719 N N . GLU A 1 91 ? 3.585 -6.092 12.655 1.00 86.88 91 GLU A N 1
ATOM 720 C CA . GLU A 1 91 ? 4.980 -5.979 12.217 1.00 86.88 91 GLU A CA 1
ATOM 721 C C . GLU A 1 91 ? 5.603 -4.603 12.524 1.00 86.88 91 GLU A C 1
ATOM 723 O O . GLU A 1 91 ? 6.829 -4.446 12.507 1.00 86.88 91 GLU A O 1
ATOM 728 N N . GLY A 1 92 ? 4.779 -3.605 12.863 1.00 85.00 92 GLY A N 1
ATOM 729 C CA . GLY A 1 92 ? 5.212 -2.226 13.088 1.00 85.00 92 GLY A CA 1
ATOM 730 C C . GLY A 1 92 ? 5.700 -1.540 11.810 1.00 85.00 92 GLY A C 1
ATOM 731 O O . GLY A 1 92 ? 6.589 -0.686 11.866 1.00 85.00 92 GLY A O 1
ATOM 732 N N . GLU A 1 93 ? 5.156 -1.934 10.658 1.00 87.06 93 GLU A N 1
ATOM 733 C CA . GLU A 1 93 ? 5.556 -1.440 9.345 1.00 87.06 93 GLU A CA 1
ATOM 734 C C . GLU A 1 93 ? 4.603 -0.361 8.824 1.00 87.06 93 GLU A C 1
ATOM 736 O O . GLU A 1 93 ? 3.556 -0.647 8.243 1.00 87.06 93 GLU A O 1
ATOM 741 N N . GLU A 1 94 ? 5.010 0.901 8.956 1.00 85.62 94 GLU A N 1
ATOM 742 C CA . GLU A 1 94 ? 4.282 2.028 8.366 1.00 85.62 94 GLU A CA 1
ATOM 743 C C . GLU A 1 94 ? 4.229 1.940 6.821 1.00 85.62 94 GLU A C 1
ATOM 745 O O . GLU A 1 94 ? 5.138 1.371 6.188 1.00 85.62 94 GLU A O 1
ATOM 750 N N . PRO A 1 95 ? 3.207 2.543 6.181 1.00 85.06 95 PRO A N 1
ATOM 751 C CA . PRO A 1 95 ? 3.135 2.641 4.726 1.00 85.06 95 PRO A CA 1
ATOM 752 C C . PRO A 1 95 ? 4.402 3.267 4.129 1.00 85.06 95 PRO A C 1
ATOM 754 O O . PRO A 1 95 ? 4.961 4.231 4.661 1.00 85.06 95 PRO A O 1
ATOM 757 N N . ALA A 1 96 ? 4.882 2.721 3.011 1.00 86.44 96 ALA A N 1
ATOM 758 C CA . ALA A 1 96 ? 6.111 3.206 2.395 1.00 86.44 96 ALA A CA 1
ATOM 759 C C . ALA A 1 96 ? 5.955 4.640 1.854 1.00 86.44 96 ALA A C 1
ATOM 761 O O . ALA A 1 96 ? 5.144 4.921 0.973 1.00 86.44 96 ALA A O 1
ATOM 762 N N . ALA A 1 97 ? 6.800 5.557 2.332 1.00 83.31 97 ALA A N 1
ATOM 763 C CA . ALA A 1 97 ? 6.844 6.933 1.849 1.00 83.31 97 ALA A CA 1
ATOM 764 C C . ALA A 1 97 ? 7.970 7.136 0.823 1.00 83.31 97 ALA A C 1
ATOM 766 O O . ALA A 1 97 ? 9.150 6.889 1.094 1.00 83.31 97 ALA A O 1
ATOM 767 N N . TYR A 1 98 ? 7.624 7.669 -0.349 1.00 83.75 98 TYR A N 1
ATOM 768 C CA . TYR A 1 98 ? 8.577 7.926 -1.428 1.00 83.75 98 TYR A CA 1
ATOM 769 C C . TYR A 1 98 ? 8.788 9.415 -1.687 1.00 83.75 98 TYR A C 1
ATOM 771 O O . TYR A 1 98 ? 7.857 10.215 -1.742 1.00 83.75 98 TYR A O 1
ATOM 779 N N . SER A 1 99 ? 10.048 9.794 -1.917 1.00 85.31 99 SER A N 1
ATOM 780 C CA . SER A 1 99 ? 10.379 11.128 -2.412 1.00 85.31 99 SER A CA 1
ATOM 781 C C . SER A 1 99 ? 9.908 11.299 -3.859 1.00 85.31 99 SER A C 1
ATOM 783 O O . SER A 1 99 ? 9.807 10.334 -4.618 1.00 85.31 99 SER A O 1
ATOM 785 N N . TRP A 1 100 ? 9.713 12.547 -4.287 1.00 80.50 100 TRP A N 1
ATOM 786 C CA . TRP A 1 100 ? 9.328 12.857 -5.668 1.00 80.50 100 TRP A CA 1
ATOM 787 C C . TRP A 1 100 ? 10.298 12.284 -6.718 1.00 80.50 100 TRP A C 1
ATOM 789 O O . TRP A 1 100 ? 9.880 11.899 -7.807 1.00 80.50 100 TRP A O 1
ATOM 799 N N . VAL A 1 101 ? 11.586 12.165 -6.377 1.00 85.00 101 VAL A N 1
ATOM 800 C CA . VAL A 1 101 ? 12.598 11.543 -7.247 1.00 85.00 101 VAL A CA 1
ATOM 801 C C . VAL A 1 101 ? 12.317 10.049 -7.435 1.00 85.00 101 VAL A C 1
ATOM 803 O O . VAL A 1 101 ? 12.339 9.568 -8.567 1.00 85.00 101 VAL A O 1
ATOM 806 N N . HIS A 1 102 ? 11.993 9.326 -6.356 1.00 84.75 102 HIS A N 1
ATOM 807 C CA . HIS A 1 102 ? 11.608 7.913 -6.431 1.00 84.75 102 HIS A CA 1
ATOM 808 C C . HIS A 1 102 ? 10.305 7.730 -7.219 1.00 84.75 102 HIS A C 1
ATOM 810 O O . HIS A 1 102 ? 10.259 6.893 -8.116 1.00 84.75 102 HIS A O 1
ATOM 816 N N . LEU A 1 103 ? 9.295 8.574 -6.978 1.00 85.31 103 LEU A N 1
ATOM 817 C CA . LEU A 1 103 ? 8.029 8.535 -7.720 1.00 85.31 103 LEU A CA 1
ATOM 818 C C . LEU A 1 103 ? 8.237 8.757 -9.227 1.00 85.31 103 LEU A C 1
ATOM 820 O O . LEU A 1 103 ? 7.666 8.042 -10.047 1.00 85.31 103 LEU A O 1
ATOM 824 N N . ASN A 1 104 ? 9.096 9.708 -9.613 1.00 84.19 104 ASN A N 1
ATOM 825 C CA . ASN A 1 104 ? 9.416 9.948 -11.022 1.00 84.19 104 ASN A CA 1
ATOM 826 C C . ASN A 1 104 ? 10.144 8.755 -11.665 1.00 84.19 104 ASN A C 1
ATOM 828 O O . ASN A 1 104 ? 9.930 8.452 -12.840 1.00 84.19 104 ASN A O 1
ATOM 832 N N . LYS A 1 105 ? 10.982 8.057 -10.892 1.00 86.31 105 LYS A N 1
ATOM 833 C CA . LYS A 1 105 ? 11.646 6.829 -11.331 1.00 86.31 105 LYS A CA 1
ATOM 834 C C . LYS A 1 105 ? 10.637 5.704 -11.533 1.00 86.31 105 LYS A C 1
ATOM 836 O O . LYS A 1 105 ? 10.613 5.130 -12.616 1.00 86.31 105 LYS A O 1
ATOM 841 N N . PHE A 1 106 ? 9.763 5.439 -10.564 1.00 88.88 106 PHE A N 1
ATOM 842 C CA . PHE A 1 106 ? 8.721 4.413 -10.694 1.00 88.88 106 PHE A CA 1
ATOM 843 C C . PHE A 1 106 ? 7.815 4.676 -11.890 1.00 88.88 106 PHE A C 1
ATOM 845 O O . PHE A 1 106 ? 7.628 3.775 -12.700 1.00 88.88 106 PHE A O 1
ATOM 852 N N . ARG A 1 107 ? 7.418 5.934 -12.115 1.00 85.00 107 ARG A N 1
ATOM 853 C CA . ARG A 1 107 ? 6.645 6.332 -13.298 1.00 85.00 107 ARG A CA 1
ATOM 854 C C . ARG A 1 107 ? 7.331 5.966 -14.618 1.00 85.00 107 ARG A C 1
ATOM 856 O O . ARG A 1 107 ? 6.681 5.562 -15.579 1.00 85.00 107 ARG A O 1
ATOM 863 N N . LYS A 1 108 ? 8.657 6.102 -14.701 1.00 87.00 108 LYS A N 1
ATOM 864 C CA . LYS A 1 108 ? 9.419 5.697 -15.893 1.00 87.00 108 LYS A CA 1
ATOM 865 C C . LYS A 1 108 ? 9.369 4.182 -16.106 1.00 87.00 108 LYS A C 1
ATOM 867 O O . LYS A 1 108 ? 9.220 3.758 -17.248 1.00 87.00 108 LYS A O 1
ATOM 872 N N . PHE A 1 109 ? 9.479 3.386 -15.042 1.00 88.25 109 PHE A N 1
ATOM 873 C CA . PHE A 1 109 ? 9.359 1.924 -15.111 1.00 88.25 109 PHE A CA 1
ATOM 874 C C . PHE A 1 109 ? 7.921 1.468 -15.408 1.00 88.25 109 PHE A C 1
ATOM 876 O O . PHE A 1 109 ? 7.741 0.547 -16.201 1.00 88.25 109 PHE A O 1
ATOM 883 N N . GLU A 1 110 ? 6.915 2.139 -14.845 1.00 86.50 110 GLU A N 1
ATOM 884 C CA . GLU A 1 110 ? 5.483 1.937 -15.118 1.00 86.50 110 GLU A CA 1
ATOM 885 C C . GLU A 1 110 ? 5.188 2.077 -16.612 1.00 86.50 110 GLU A C 1
ATOM 887 O O . GLU A 1 110 ? 4.664 1.154 -17.228 1.00 86.50 110 GLU A O 1
ATOM 892 N N . LEU A 1 111 ? 5.638 3.174 -17.232 1.00 86.19 111 LEU A N 1
ATOM 893 C CA . LEU A 1 111 ? 5.442 3.431 -18.666 1.00 86.19 111 LEU A CA 1
ATOM 894 C C . LEU A 1 111 ? 6.099 2.390 -19.591 1.00 86.19 111 LEU A C 1
ATOM 896 O O . LEU A 1 111 ? 5.856 2.416 -20.796 1.00 86.19 111 LEU A O 1
ATOM 900 N N . HIS A 1 112 ? 6.954 1.520 -19.052 1.00 87.38 112 HIS A N 1
ATOM 901 C CA . HIS A 1 112 ? 7.659 0.476 -19.793 1.00 87.38 112 HIS A CA 1
ATOM 902 C C . HIS A 1 112 ? 7.325 -0.935 -19.289 1.00 87.38 112 HIS A C 1
ATOM 904 O O . HIS A 1 112 ? 8.093 -1.850 -19.581 1.00 87.38 112 HIS A O 1
ATOM 910 N N . GLU A 1 113 ? 6.227 -1.109 -18.540 1.00 86.06 113 GLU A N 1
ATOM 911 C CA . GLU A 1 113 ? 5.751 -2.414 -18.041 1.00 86.06 113 GLU A CA 1
ATOM 912 C C . GLU A 1 113 ? 6.801 -3.140 -17.171 1.00 86.06 113 GLU A C 1
ATOM 914 O O . GLU A 1 113 ? 6.982 -4.356 -17.240 1.00 86.06 113 GLU A O 1
ATOM 919 N N . ARG A 1 114 ? 7.563 -2.371 -16.378 1.00 86.62 114 ARG A N 1
ATOM 920 C CA . ARG A 1 114 ? 8.676 -2.860 -15.537 1.00 86.62 114 ARG A CA 1
ATOM 921 C C . ARG A 1 114 ? 8.577 -2.432 -14.070 1.00 86.62 114 ARG A C 1
ATOM 923 O O . ARG A 1 114 ? 9.557 -2.547 -13.330 1.00 86.62 114 ARG A O 1
ATOM 930 N N . CYS A 1 115 ? 7.433 -1.890 -13.673 1.00 87.94 115 CYS A N 1
ATOM 931 C CA . CYS A 1 115 ? 7.106 -1.553 -12.294 1.00 87.94 115 CYS A CA 1
ATOM 932 C C . CYS A 1 115 ? 6.075 -2.563 -11.801 1.00 87.94 115 CYS A C 1
ATOM 934 O O . CYS A 1 115 ? 5.077 -2.761 -12.481 1.00 87.94 115 CYS A O 1
ATOM 936 N N . PHE A 1 116 ? 6.318 -3.194 -10.658 1.00 87.31 116 PHE A N 1
ATOM 937 C CA . PHE A 1 116 ? 5.404 -4.173 -10.076 1.00 87.31 116 PHE A CA 1
ATOM 938 C C . PHE A 1 116 ? 5.195 -3.861 -8.597 1.00 87.31 116 PHE A C 1
ATOM 940 O O . PHE A 1 116 ? 5.959 -4.332 -7.749 1.00 87.31 116 PHE A O 1
ATOM 947 N N . PRO A 1 117 ? 4.226 -2.994 -8.281 1.00 87.25 117 PRO A N 1
ATOM 948 C CA . PRO A 1 117 ? 3.955 -2.622 -6.909 1.00 87.25 117 PRO A CA 1
ATOM 949 C C . PRO A 1 117 ? 3.382 -3.801 -6.133 1.00 87.25 117 PRO A C 1
ATOM 951 O O . PRO A 1 117 ? 2.668 -4.630 -6.695 1.00 87.25 117 PRO A O 1
ATOM 954 N N . TRP A 1 118 ? 3.669 -3.859 -4.841 1.00 88.25 118 TRP A N 1
ATOM 955 C CA . TRP A 1 118 ? 3.186 -4.917 -3.956 1.00 88.25 118 TRP A CA 1
ATOM 956 C C . TRP A 1 118 ? 2.781 -4.330 -2.612 1.00 88.25 118 TRP A C 1
ATOM 958 O O . TRP A 1 118 ? 3.305 -3.296 -2.185 1.00 88.25 118 TRP A O 1
ATOM 968 N N . THR A 1 119 ? 1.858 -5.003 -1.946 1.00 83.00 119 THR A N 1
ATOM 969 C CA . THR A 1 119 ? 1.344 -4.604 -0.640 1.00 83.00 119 THR A CA 1
ATOM 970 C C . THR A 1 119 ? 1.494 -5.734 0.374 1.00 83.00 119 THR A C 1
ATOM 972 O O . THR A 1 119 ? 1.755 -5.458 1.545 1.00 83.00 119 THR A O 1
ATOM 975 N N . THR A 1 120 ? 1.463 -6.992 -0.067 1.00 83.69 120 THR A N 1
ATOM 976 C CA . THR A 1 120 ? 1.792 -8.155 0.772 1.00 83.69 120 THR A CA 1
ATOM 977 C C . THR A 1 120 ? 3.050 -8.874 0.289 1.00 83.69 120 THR A C 1
ATOM 979 O O . THR A 1 120 ? 3.442 -8.806 -0.880 1.00 83.69 120 THR A O 1
ATOM 982 N N . GLU A 1 121 ? 3.722 -9.583 1.194 1.00 83.94 121 GLU A N 1
ATOM 983 C CA . GLU A 1 121 ? 4.929 -10.335 0.840 1.00 83.94 121 GLU A CA 1
ATOM 984 C C . GLU A 1 121 ? 4.626 -11.491 -0.137 1.00 83.94 121 GLU A C 1
ATOM 986 O O . GLU A 1 121 ? 5.456 -11.831 -0.985 1.00 83.94 121 GLU A O 1
ATOM 991 N N . ASP A 1 122 ? 3.428 -12.076 -0.063 1.00 84.00 122 ASP A N 1
ATOM 992 C CA . ASP A 1 122 ? 2.955 -13.096 -1.003 1.00 84.00 122 ASP A CA 1
ATOM 993 C C . ASP A 1 122 ? 2.785 -12.552 -2.428 1.00 84.00 122 ASP A C 1
ATOM 995 O O . ASP A 1 122 ? 3.191 -13.216 -3.389 1.00 84.00 122 ASP A O 1
ATOM 999 N N . GLU A 1 123 ? 2.276 -11.325 -2.588 1.00 83.69 123 GLU A N 1
ATOM 1000 C CA . GLU A 1 123 ? 2.236 -10.650 -3.892 1.00 83.69 123 GLU A CA 1
ATOM 1001 C C . GLU A 1 123 ? 3.646 -10.465 -4.454 1.00 83.69 123 GLU A C 1
ATOM 1003 O O . GLU A 1 123 ? 3.909 -10.832 -5.601 1.00 83.69 123 GLU A O 1
ATOM 1008 N N . LEU A 1 124 ? 4.583 -9.966 -3.637 1.00 86.69 124 LEU A N 1
ATOM 1009 C CA . LEU A 1 124 ? 5.974 -9.786 -4.053 1.00 86.69 124 LEU A CA 1
ATOM 1010 C C . LEU A 1 124 ? 6.586 -11.103 -4.546 1.00 86.69 124 LEU A C 1
ATOM 1012 O O . LEU A 1 124 ? 7.215 -11.137 -5.606 1.00 86.69 124 LEU A O 1
ATOM 1016 N N . ARG A 1 125 ? 6.401 -12.196 -3.796 1.00 86.31 125 ARG A N 1
ATOM 1017 C CA . ARG A 1 125 ? 6.906 -13.523 -4.180 1.00 86.31 125 ARG A CA 1
ATOM 1018 C C . ARG A 1 125 ? 6.286 -14.019 -5.480 1.00 86.31 125 ARG A C 1
ATOM 1020 O O . ARG A 1 125 ? 7.013 -14.552 -6.316 1.00 86.31 125 ARG A O 1
ATOM 1027 N N . THR A 1 126 ? 4.982 -13.821 -5.651 1.00 86.38 126 THR A N 1
ATOM 1028 C CA . THR A 1 126 ? 4.251 -14.220 -6.860 1.00 86.38 126 THR A CA 1
ATOM 1029 C C . THR A 1 126 ? 4.796 -13.494 -8.086 1.00 86.38 126 THR A C 1
ATOM 1031 O O . THR A 1 126 ? 5.226 -14.138 -9.039 1.00 86.38 126 THR A O 1
ATOM 1034 N N . VAL A 1 127 ? 4.897 -12.163 -8.027 1.00 84.56 127 VAL A N 1
ATOM 1035 C CA . VAL A 1 127 ? 5.419 -11.350 -9.136 1.00 84.56 127 VAL A CA 1
ATOM 1036 C C . VAL A 1 127 ? 6.857 -11.743 -9.485 1.00 84.56 127 VAL A C 1
ATOM 1038 O O . VAL A 1 127 ? 7.211 -11.839 -10.660 1.00 84.56 127 VAL A O 1
ATOM 1041 N N . VAL A 1 128 ? 7.711 -11.971 -8.483 1.00 84.81 128 VAL A N 1
ATOM 1042 C CA . VAL A 1 128 ? 9.110 -12.363 -8.715 1.00 84.81 128 VAL A CA 1
ATOM 1043 C C . VAL A 1 128 ? 9.214 -13.708 -9.443 1.00 84.81 128 VAL A C 1
ATOM 1045 O O . VAL A 1 128 ? 10.091 -13.850 -10.296 1.00 84.81 128 VAL A O 1
ATOM 1048 N N . ASP A 1 129 ? 8.339 -14.673 -9.143 1.00 83.56 129 ASP A N 1
ATOM 1049 C CA . ASP A 1 129 ? 8.324 -15.986 -9.807 1.00 83.56 129 ASP A CA 1
ATOM 1050 C C . ASP A 1 129 ? 7.878 -15.893 -11.278 1.00 83.56 129 ASP A C 1
ATOM 1052 O O . ASP A 1 129 ? 8.393 -16.610 -12.139 1.00 83.56 129 ASP A O 1
ATOM 1056 N N . GLU A 1 130 ? 6.980 -14.955 -11.592 1.00 81.75 130 GLU A N 1
ATOM 1057 C CA . GLU A 1 130 ? 6.466 -14.730 -12.949 1.00 81.75 130 GLU A CA 1
ATOM 1058 C C . GLU A 1 130 ? 7.437 -13.969 -13.864 1.00 81.75 130 GLU A C 1
ATOM 1060 O O . GLU A 1 130 ? 7.286 -13.979 -15.094 1.00 81.75 130 GLU A O 1
ATOM 1065 N N . LEU A 1 131 ? 8.458 -13.313 -13.304 1.00 77.44 131 LEU A N 1
ATOM 1066 C CA . LEU A 1 131 ? 9.414 -12.569 -14.110 1.00 77.44 131 LEU A CA 1
ATOM 1067 C C . LEU A 1 131 ? 10.316 -13.485 -14.940 1.00 77.44 131 LEU A C 1
ATOM 1069 O O . LEU A 1 131 ? 10.745 -14.552 -14.489 1.00 77.44 131 LEU A O 1
ATOM 1073 N N . PRO A 1 132 ? 10.694 -13.046 -16.158 1.00 68.94 132 PRO A N 1
ATOM 1074 C CA . PRO A 1 132 ? 11.611 -13.798 -16.993 1.00 68.94 132 PRO A CA 1
ATOM 1075 C C . PRO A 1 132 ? 12.953 -13.943 -16.273 1.00 68.94 132 PRO A C 1
ATOM 1077 O O . PRO A 1 132 ? 13.762 -13.015 -16.214 1.00 68.94 132 PRO A O 1
ATOM 1080 N N . SER A 1 133 ? 13.199 -15.139 -15.736 1.00 59.69 133 SER A N 1
ATOM 1081 C CA . SER A 1 133 ? 14.484 -15.484 -15.143 1.00 59.69 133 SER A CA 1
ATOM 1082 C C . SER A 1 133 ? 15.582 -15.314 -16.198 1.00 59.69 133 SER A C 1
ATOM 1084 O O . SER A 1 133 ? 15.399 -15.772 -17.337 1.00 59.69 133 SER A O 1
ATOM 1086 N N . PRO A 1 134 ? 16.741 -14.713 -15.858 1.00 57.47 134 PRO A N 1
ATOM 1087 C CA . PRO A 1 134 ? 17.896 -14.752 -16.738 1.00 57.47 134 PRO A CA 1
ATOM 1088 C C . PRO A 1 134 ? 18.227 -16.224 -16.972 1.00 57.47 134 PRO A C 1
ATOM 1090 O O . PRO A 1 134 ? 18.684 -16.933 -16.081 1.00 57.47 134 PRO A O 1
ATOM 1093 N N . THR A 1 135 ? 17.889 -16.709 -18.162 1.00 49.84 135 THR A N 1
ATOM 1094 C CA . THR A 1 135 ? 18.144 -18.087 -18.558 1.00 49.84 135 THR A CA 1
ATOM 1095 C C . THR A 1 135 ? 19.428 -18.080 -19.386 1.00 49.84 135 THR A C 1
ATOM 1097 O O . THR A 1 135 ? 19.493 -17.336 -20.370 1.00 49.84 135 THR A O 1
ATOM 1100 N N . PRO A 1 136 ? 20.446 -18.883 -19.035 1.00 56.84 136 PRO A N 1
ATOM 1101 C CA . PRO A 1 136 ? 20.486 -19.819 -17.912 1.00 56.84 136 PRO A CA 1
ATOM 1102 C C . PRO A 1 136 ? 20.790 -19.124 -16.576 1.00 56.84 136 PRO A C 1
ATOM 1104 O O . PRO A 1 136 ? 21.502 -18.115 -16.551 1.00 56.84 136 PRO A O 1
ATOM 1107 N N . ARG A 1 137 ? 20.268 -19.695 -15.478 1.00 57.34 137 ARG A N 1
ATOM 1108 C CA . ARG A 1 137 ? 20.651 -19.292 -14.118 1.00 57.34 137 ARG A CA 1
ATOM 1109 C C . ARG A 1 137 ? 22.178 -19.374 -13.986 1.00 57.34 137 ARG A C 1
ATOM 1111 O O . ARG A 1 137 ? 22.779 -20.284 -14.561 1.00 57.34 137 ARG A O 1
ATOM 1118 N N . PRO A 1 138 ? 22.824 -18.433 -13.287 1.00 62.28 138 PRO A N 1
ATOM 1119 C CA . PRO A 1 138 ? 24.260 -18.487 -13.064 1.00 62.28 138 PRO A CA 1
ATOM 1120 C C . PRO A 1 138 ? 24.711 -19.824 -12.455 1.00 62.28 138 PRO A C 1
ATOM 1122 O O . PRO A 1 138 ? 24.111 -20.317 -11.505 1.00 62.28 138 PRO A O 1
ATOM 1125 N N . GLU A 1 139 ? 25.827 -20.369 -12.944 1.0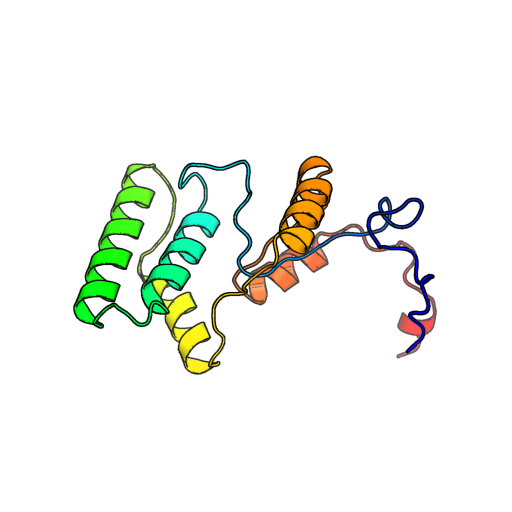0 59.94 139 GLU A N 1
ATOM 1126 C CA . GLU A 1 139 ? 26.352 -21.698 -12.562 1.00 59.94 139 GLU A CA 1
ATOM 1127 C C . GLU A 1 139 ? 26.620 -21.868 -11.048 1.00 59.94 139 GLU A C 1
ATOM 1129 O O . GLU A 1 139 ? 26.709 -22.987 -10.544 1.00 59.94 139 GLU A O 1
ATOM 1134 N N . TRP A 1 140 ? 26.743 -20.772 -10.291 1.00 63.78 140 TRP A N 1
ATOM 1135 C CA . TRP A 1 140 ? 26.952 -20.808 -8.839 1.00 63.78 140 TRP A CA 1
ATOM 1136 C C . TRP A 1 140 ? 25.685 -21.146 -8.036 1.00 63.78 140 TRP A C 1
ATOM 1138 O O . TRP A 1 140 ? 25.807 -21.536 -6.878 1.00 63.78 140 TRP A O 1
ATOM 1148 N N . GLU A 1 141 ? 24.496 -21.054 -8.639 1.00 59.59 141 GLU A N 1
ATOM 1149 C CA . GLU A 1 141 ? 23.235 -21.517 -8.041 1.00 59.59 141 GLU A CA 1
ATOM 1150 C C . GLU A 1 141 ? 23.019 -23.032 -8.215 1.00 59.59 141 GLU A C 1
ATOM 1152 O O . GLU A 1 141 ? 22.180 -23.617 -7.537 1.00 59.59 141 GLU A O 1
ATOM 1157 N N . GLU A 1 142 ? 23.792 -23.695 -9.085 1.00 56.03 142 GLU A N 1
ATOM 1158 C CA . GLU A 1 142 ? 23.676 -25.139 -9.356 1.00 56.03 142 GLU A CA 1
ATOM 1159 C C . GLU A 1 142 ? 24.573 -26.013 -8.457 1.00 56.03 142 GLU A C 1
ATOM 1161 O O . GLU A 1 142 ? 24.559 -27.237 -8.567 1.00 56.03 142 GLU A O 1
ATOM 1166 N N . SER A 1 143 ? 25.370 -25.406 -7.568 1.00 48.09 143 SER A N 1
ATOM 1167 C CA . SER A 1 143 ? 26.371 -26.106 -6.737 1.00 48.09 143 SER A CA 1
ATOM 1168 C C . SER A 1 143 ? 26.026 -26.186 -5.238 1.00 48.09 143 SER A C 1
ATOM 1170 O O . SER A 1 143 ? 26.936 -26.326 -4.418 1.00 48.09 143 SER A O 1
ATOM 1172 N N . GLY A 1 144 ? 24.742 -26.092 -4.875 1.00 45.50 144 GLY A N 1
ATOM 1173 C CA . GLY A 1 144 ? 24.242 -26.281 -3.502 1.00 45.50 144 GLY A CA 1
ATOM 1174 C C . GLY A 1 144 ? 23.986 -27.738 -3.135 1.00 45.50 144 GLY A C 1
ATOM 1175 O O . GLY A 1 144 ? 23.249 -28.404 -3.894 1.00 45.50 144 GLY A O 1
#

Secondary structure (DSSP, 8-state):
------S--TTSTTTGGG--B--BT---TT--S--SHHHHHHHHHHHHT-TT--HHHHHHHHHHHHHHHHHTT----HHHHHHHHHHHHHHT-PPPP--HHHHHHHHHHHTTT-B--BSSHHHHHHHHHHS---SSPPGGGS--

Organism: NCBI:txid3026162

pLDDT: mean 80.65, std 14.52, range [39.0, 97.06]

InterPro domains:
  IPR058483 Protein of unknown function DUF8170 [PF26508] (2-142)

Foldseek 3Di:
DDDDDDPPPCCDPPNVVVAFAAAELDDQPPDPDLPAPSVLLSVLLVLLPDPPDDPVRSVVVNVVSVVVSVVVVYPDDSVNSVVLNVVCVVVVNRGDDDDPVVVVVLNSCVVVVRYHYDHDPVSVVVVVVPDDDPPPDPPVVVPD

Sequence (144 aa):
MGEAPELGEIDDPPYFDKSYVFPRDYAWVTDENLDSTQHVIQAALEIAFADDLSADEVQSKVESLVDRAQESSLDIDEQEVWDVIDDRADEGEEPAAYSWVHLNKFRKFELHERCFPWTTEDELRTVVDELPSPTPRPEWEESG